Protein AF-A0A963N480-F1 (afdb_monomer)

Foldseek 3Di:
DDDDDDDDDDPPPPLQAKDKDFAAAPVLAQDLKATKIKIAQAAQQFQKKAKAKAFPVCRVDGQAFAIDGDRSPRMDIQHTRNTNSGGGQHAPCQAPFATKMKMKMFRDGPVRPDTSYIYMDIDGRHPVRHHYD

Radius of gyration: 18.93 Å; Cα contacts (8 Å, |Δi|>4): 322; chains: 1; bounding box: 67×41×42 Å

Sequence (133 aa):
MSIGLFIAALPAFGQSALTVDWEWKVSHKCSAESPALTISGVPADTAQLKVRMTDIDKPAYDHGGGEVAHDGAATATLAEGALKNYKGPCPPNFYNFGHDYQFSVEAIAADGSTVLARGNRTQTFSARTAKKD

Secondary structure (DSSP, 8-state):
----------------BPEEEE--BGGGTT-SSPPPEEEE---TTEEEEEEEEEESS-TTS--EEEEEE--S-SEEEEPTT--TEE-----TTTTTT-EEEEEEEEEEETTSS-EEEEEEEEEEESTTTPBP-

pLDDT: mean 92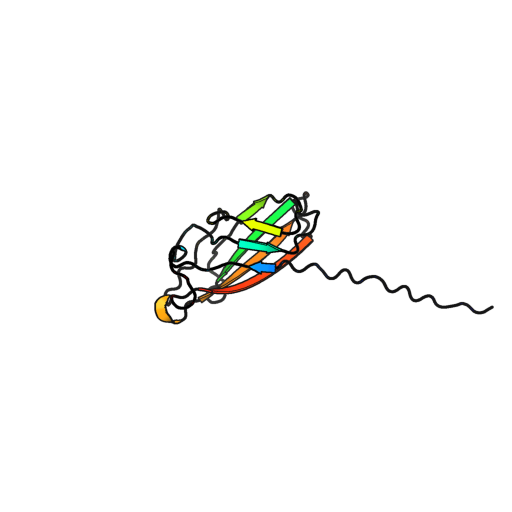.1, std 14.29, range [43.22, 98.88]

Structure (mmCIF, N/CA/C/O backbone):
data_AF-A0A963N480-F1
#
_entry.id   AF-A0A963N480-F1
#
loop_
_atom_site.group_PDB
_atom_site.id
_atom_site.type_symbol
_atom_site.label_atom_id
_atom_site.label_alt_id
_atom_site.label_comp_id
_atom_site.label_asym_id
_atom_site.label_entity_id
_atom_site.label_seq_id
_atom_site.pdbx_PDB_ins_code
_atom_site.Cartn_x
_atom_site.Cartn_y
_atom_site.Cartn_z
_atom_site.occupancy
_atom_site.B_iso_or_equiv
_atom_site.auth_seq_id
_atom_site.auth_comp_id
_atom_site.auth_asym_id
_atom_site.auth_atom_id
_atom_site.pdbx_PDB_model_num
ATOM 1 N N . MET A 1 1 ? -54.345 -27.449 15.703 1.00 43.22 1 MET A N 1
ATOM 2 C CA . MET A 1 1 ? -53.029 -26.968 16.174 1.00 43.22 1 MET A CA 1
ATOM 3 C C . MET A 1 1 ? -52.092 -26.961 14.979 1.00 43.22 1 MET A C 1
ATOM 5 O O . MET A 1 1 ? -51.605 -28.016 14.603 1.00 43.22 1 MET A O 1
ATOM 9 N N . SER A 1 2 ? -51.927 -25.809 14.327 1.00 48.59 2 SER A N 1
ATOM 10 C CA . SER A 1 2 ? -50.971 -25.647 13.223 1.00 48.59 2 SER A CA 1
ATOM 11 C C . SER A 1 2 ? -49.716 -24.984 13.767 1.00 48.59 2 SER A C 1
ATOM 13 O O . SER A 1 2 ? -49.777 -23.860 14.258 1.00 48.59 2 SER A O 1
ATOM 15 N N . ILE A 1 3 ? -48.599 -25.702 13.712 1.00 52.31 3 ILE A N 1
ATOM 16 C CA . ILE A 1 3 ? -47.274 -25.187 14.053 1.00 52.31 3 ILE A CA 1
ATOM 17 C C . ILE A 1 3 ? -46.757 -24.465 12.807 1.00 52.31 3 ILE A C 1
ATOM 19 O O . ILE A 1 3 ? -46.481 -25.095 11.788 1.00 52.31 3 ILE A O 1
ATOM 23 N N . GLY A 1 4 ? -46.699 -23.135 12.868 1.00 48.72 4 GLY A N 1
ATOM 24 C CA . GLY A 1 4 ? -46.092 -22.310 11.828 1.00 48.72 4 GLY A CA 1
ATOM 25 C C . GLY A 1 4 ? -44.569 -22.380 11.918 1.00 48.72 4 GLY A C 1
ATOM 26 O O . GLY A 1 4 ? -43.993 -22.062 12.956 1.00 48.72 4 GLY A O 1
ATOM 27 N N . LEU A 1 5 ? -43.925 -22.803 10.832 1.00 62.16 5 LEU A N 1
ATOM 28 C CA . LEU A 1 5 ? -42.472 -22.813 10.687 1.00 62.16 5 LEU A CA 1
ATOM 29 C C . LEU A 1 5 ? -41.984 -21.381 10.407 1.00 62.16 5 LEU A C 1
ATOM 31 O O . LEU A 1 5 ? -42.174 -20.862 9.309 1.00 62.16 5 LEU A O 1
ATOM 35 N N . PHE A 1 6 ? -41.364 -20.740 11.399 1.00 55.72 6 PHE A N 1
ATOM 36 C CA . PHE A 1 6 ? -40.653 -19.474 11.214 1.00 55.72 6 PHE A CA 1
ATOM 37 C C . PHE A 1 6 ? -39.238 -19.756 10.701 1.00 55.72 6 PHE A C 1
ATOM 39 O O . PHE A 1 6 ? -38.389 -20.262 11.432 1.00 55.72 6 PHE A O 1
ATOM 46 N N . ILE A 1 7 ? -38.980 -19.416 9.439 1.00 59.28 7 ILE A N 1
ATOM 47 C CA . ILE A 1 7 ? -37.625 -19.361 8.886 1.00 59.28 7 ILE A CA 1
ATOM 48 C C . ILE A 1 7 ? -37.036 -18.010 9.301 1.00 59.28 7 ILE A C 1
ATOM 50 O O . ILE A 1 7 ? -37.385 -16.973 8.739 1.00 59.28 7 ILE A O 1
ATOM 54 N N . ALA A 1 8 ? -36.164 -18.009 10.309 1.00 59.34 8 ALA A N 1
ATOM 55 C CA . ALA A 1 8 ? -35.343 -16.848 10.625 1.00 59.34 8 ALA A CA 1
ATOM 56 C C . ALA A 1 8 ? -34.197 -16.773 9.604 1.00 59.34 8 ALA A C 1
ATOM 58 O O . ALA A 1 8 ? -33.264 -17.574 9.647 1.00 59.34 8 ALA A O 1
ATOM 59 N N . ALA A 1 9 ? -34.278 -15.831 8.665 1.00 60.09 9 ALA A N 1
ATOM 60 C CA . ALA A 1 9 ? -33.142 -15.480 7.824 1.00 60.09 9 ALA A CA 1
ATOM 61 C C . ALA A 1 9 ? -32.103 -14.769 8.701 1.00 60.09 9 ALA A C 1
ATOM 63 O O . ALA A 1 9 ? -32.323 -13.642 9.146 1.00 60.09 9 ALA A O 1
ATOM 64 N N . LEU A 1 10 ? -30.989 -15.441 8.990 1.00 57.41 10 LEU A N 1
ATOM 65 C CA . LEU A 1 10 ? -29.841 -14.800 9.622 1.00 57.41 10 LEU A CA 1
ATOM 66 C C . LEU A 1 10 ? -29.254 -13.786 8.629 1.00 57.41 10 LEU A C 1
ATOM 68 O O . LEU A 1 10 ? -29.053 -14.145 7.464 1.00 57.41 10 LEU A O 1
ATOM 72 N N . PRO A 1 11 ? -28.969 -12.539 9.041 1.00 52.19 11 PRO A N 1
ATOM 73 C CA . PRO A 1 11 ? -28.237 -11.623 8.188 1.00 52.19 11 PRO A CA 1
ATOM 74 C C . PRO A 1 11 ? -26.858 -12.234 7.927 1.00 52.19 11 PRO A C 1
ATOM 76 O O . PRO A 1 11 ? -26.083 -12.478 8.853 1.00 52.19 11 PRO A O 1
ATOM 79 N N . ALA A 1 12 ? -26.559 -12.513 6.660 1.00 53.75 12 ALA A N 1
ATOM 80 C CA . ALA A 1 12 ? -25.196 -12.774 6.241 1.00 53.75 12 ALA A CA 1
ATOM 81 C C . ALA A 1 12 ? -24.432 -11.460 6.426 1.00 53.75 12 ALA A C 1
ATOM 83 O O . ALA A 1 12 ? -24.589 -10.533 5.631 1.00 53.75 12 ALA A O 1
ATOM 84 N N . PHE A 1 13 ? -23.652 -11.350 7.501 1.00 49.16 13 PHE A N 1
ATOM 85 C CA . PHE A 1 13 ? -22.644 -10.305 7.609 1.00 49.16 13 PHE A CA 1
ATOM 86 C C . PHE A 1 13 ? -21.658 -10.542 6.468 1.00 49.16 13 PHE A C 1
ATOM 88 O O . PHE A 1 13 ? -20.784 -11.404 6.554 1.00 49.16 13 PHE A O 1
ATOM 95 N N . GLY A 1 14 ? -21.859 -9.839 5.352 1.00 50.47 14 GLY A N 1
ATOM 96 C CA . GLY A 1 14 ? -20.855 -9.752 4.308 1.00 50.47 14 GLY A CA 1
ATOM 97 C C . GLY A 1 14 ? -19.590 -9.242 4.974 1.00 50.47 14 GLY A C 1
ATOM 98 O O . GLY A 1 14 ? -19.595 -8.152 5.537 1.00 50.47 14 GLY A O 1
ATOM 99 N N . GLN A 1 15 ? -18.549 -10.069 4.990 1.00 54.19 15 GLN A N 1
ATOM 100 C CA . GLN A 1 15 ? -17.239 -9.687 5.486 1.00 54.19 15 GLN A CA 1
ATOM 101 C C . GLN A 1 15 ? -16.842 -8.410 4.741 1.00 54.19 15 GLN A C 1
ATOM 103 O O . GLN A 1 15 ? -16.646 -8.458 3.527 1.00 54.19 15 GLN A O 1
ATOM 108 N N . SER A 1 16 ? -16.839 -7.266 5.432 1.00 59.16 16 SER A N 1
ATOM 109 C CA . SER A 1 16 ? -16.533 -5.974 4.821 1.00 59.16 16 SER A CA 1
ATOM 110 C C . SER A 1 16 ? -15.186 -6.095 4.120 1.00 59.16 16 SER A C 1
ATOM 112 O O . SER A 1 16 ? -14.164 -6.329 4.766 1.00 59.16 16 SER A O 1
ATOM 114 N N . ALA A 1 17 ? -15.188 -6.019 2.791 1.00 84.56 17 ALA A N 1
ATOM 115 C CA . ALA A 1 17 ? -13.956 -6.019 2.028 1.00 84.56 17 ALA A CA 1
ATOM 116 C C . ALA A 1 17 ? -13.382 -4.607 2.103 1.00 84.56 17 ALA A C 1
ATOM 118 O O . ALA A 1 17 ? -14.042 -3.650 1.693 1.00 84.56 17 ALA A O 1
ATOM 119 N N . LEU A 1 18 ? -12.170 -4.476 2.637 1.00 95.75 18 LEU A N 1
ATOM 120 C CA . LEU A 1 18 ? -11.448 -3.213 2.543 1.00 95.75 18 LEU A CA 1
ATOM 121 C C . LEU A 1 18 ? -11.171 -2.940 1.062 1.00 95.75 18 LEU A C 1
ATOM 123 O O . LEU A 1 18 ? -10.811 -3.854 0.314 1.00 95.75 18 LEU A O 1
ATOM 127 N N . THR A 1 19 ? -11.279 -1.687 0.642 1.00 97.50 19 THR A N 1
ATOM 128 C CA . THR A 1 19 ? -10.721 -1.249 -0.642 1.00 97.50 19 THR A CA 1
ATOM 129 C C . THR A 1 19 ? -9.424 -0.502 -0.392 1.00 97.50 19 THR A C 1
ATOM 131 O O . THR A 1 19 ? -9.266 0.140 0.645 1.00 97.50 19 THR A O 1
ATOM 134 N N . VAL A 1 20 ? -8.484 -0.604 -1.330 1.00 98.12 20 VAL A N 1
ATOM 135 C CA . VAL A 1 20 ? -7.218 0.130 -1.290 1.00 98.12 20 VAL A CA 1
ATOM 136 C C . VAL A 1 20 ? -6.946 0.757 -2.652 1.00 98.12 20 VAL A C 1
ATOM 138 O O . VAL A 1 20 ? -6.987 0.093 -3.691 1.00 98.12 20 VAL A O 1
ATOM 141 N N . ASP A 1 21 ? -6.657 2.048 -2.636 1.00 98.56 21 ASP A N 1
ATOM 142 C CA . ASP A 1 21 ? -6.414 2.875 -3.806 1.00 98.56 21 ASP A CA 1
ATOM 143 C C . ASP A 1 21 ? -5.122 3.667 -3.624 1.00 98.56 21 ASP A C 1
ATOM 145 O O . ASP A 1 21 ? -4.777 4.082 -2.518 1.00 98.56 21 ASP A O 1
ATOM 149 N N . TRP A 1 22 ? -4.401 3.859 -4.726 1.00 98.62 22 TRP A N 1
ATOM 150 C CA . TRP A 1 22 ? -3.196 4.676 -4.776 1.00 98.62 22 TRP A CA 1
ATOM 151 C C . TRP A 1 22 ? -2.880 5.077 -6.214 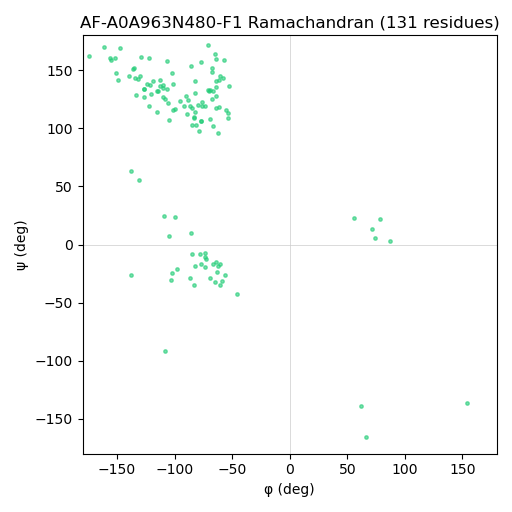1.00 98.62 22 TRP A C 1
ATOM 153 O O . TRP A 1 22 ? -3.457 4.545 -7.171 1.00 98.62 22 TRP A O 1
ATOM 163 N N . GLU A 1 23 ? -1.925 5.99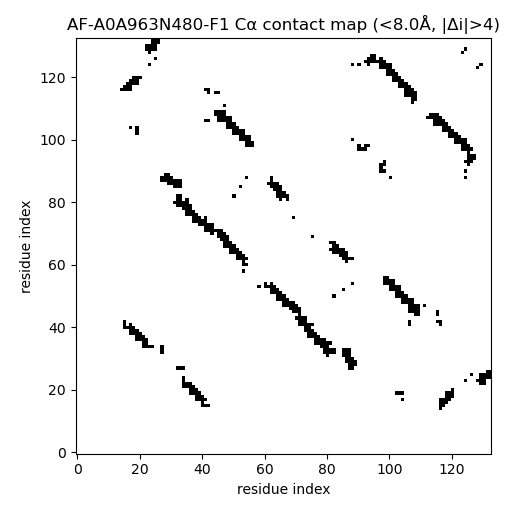3 -6.340 1.00 98.50 23 GLU A N 1
ATOM 164 C CA . GLU A 1 23 ? -1.314 6.372 -7.603 1.00 98.50 23 GLU A CA 1
ATOM 165 C C . GLU A 1 23 ? 0.197 6.138 -7.552 1.00 98.50 23 GLU A C 1
ATOM 167 O O . GLU A 1 23 ? 0.879 6.441 -6.570 1.00 98.50 23 GLU A O 1
ATOM 172 N N . TRP A 1 24 ? 0.733 5.590 -8.637 1.00 98.44 24 TRP A N 1
ATOM 173 C CA . TRP A 1 24 ? 2.167 5.497 -8.832 1.00 98.44 24 TRP A CA 1
ATOM 174 C C . TRP A 1 24 ? 2.729 6.812 -9.372 1.00 98.44 24 TRP A C 1
ATOM 176 O O . TRP A 1 24 ? 2.263 7.298 -10.399 1.00 98.44 24 TRP A O 1
ATOM 186 N N . LYS A 1 25 ? 3.794 7.319 -8.750 1.00 98.56 25 LYS A N 1
ATOM 187 C CA . LYS A 1 25 ? 4.644 8.390 -9.275 1.00 98.56 25 LYS A CA 1
ATOM 188 C C . LYS A 1 25 ? 5.985 7.832 -9.741 1.00 98.56 25 LYS A C 1
ATOM 190 O O . LYS A 1 25 ? 6.407 6.764 -9.288 1.00 98.56 25 LYS A O 1
ATOM 195 N N . VAL A 1 26 ? 6.670 8.543 -10.634 1.00 97.88 26 VAL A N 1
ATOM 196 C CA . VAL A 1 26 ? 8.027 8.181 -11.070 1.00 97.88 26 VAL A CA 1
ATOM 197 C C . VAL A 1 26 ? 8.994 8.187 -9.879 1.00 97.88 26 VAL A C 1
ATOM 199 O O . VAL A 1 26 ? 9.842 7.293 -9.815 1.00 97.88 26 VAL A O 1
ATOM 202 N N . SER A 1 27 ? 8.817 9.091 -8.907 1.00 97.94 27 SER A N 1
ATOM 203 C CA . SER A 1 27 ? 9.589 9.134 -7.655 1.00 97.94 27 SER A CA 1
ATOM 204 C C . SER A 1 27 ? 9.543 7.838 -6.840 1.00 97.94 27 SER A C 1
ATOM 206 O O . SER A 1 27 ? 10.494 7.538 -6.123 1.00 97.94 27 SER A O 1
ATOM 208 N N . HIS A 1 28 ? 8.493 7.017 -6.966 1.00 98.31 28 HIS A N 1
ATOM 209 C CA . HIS A 1 28 ? 8.377 5.762 -6.213 1.00 98.31 28 HIS A CA 1
ATOM 210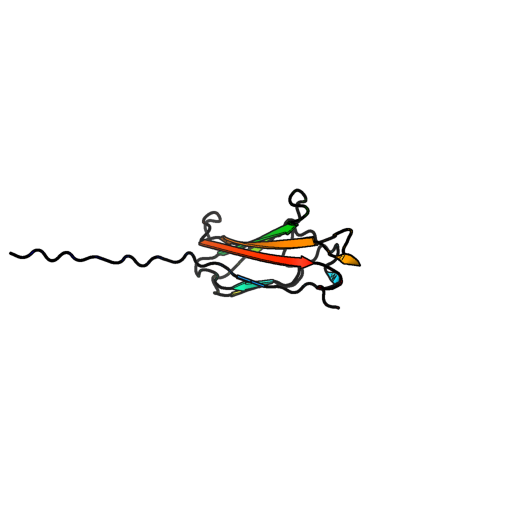 C C . HIS A 1 28 ? 9.327 4.662 -6.720 1.00 98.31 28 HIS A C 1
ATOM 212 O O . HIS A 1 28 ? 9.504 3.636 -6.054 1.00 98.31 28 HIS A O 1
ATOM 218 N N . LYS A 1 29 ? 9.951 4.842 -7.893 1.00 98.25 29 LYS A N 1
ATOM 219 C CA . LYS A 1 29 ? 10.854 3.847 -8.480 1.00 98.25 29 LYS A CA 1
ATOM 220 C C . LYS A 1 29 ? 12.082 3.646 -7.592 1.00 98.25 29 LYS A C 1
ATOM 222 O O . LYS A 1 29 ? 12.899 4.547 -7.438 1.00 98.25 29 LYS A O 1
ATOM 227 N N . CYS A 1 30 ? 12.242 2.427 -7.078 1.00 97.75 30 CYS A N 1
ATOM 228 C CA . CYS A 1 30 ? 13.328 2.024 -6.181 1.00 97.75 30 CYS A CA 1
ATOM 229 C C . CYS A 1 30 ? 13.433 2.896 -4.906 1.00 97.75 30 CYS A C 1
ATOM 231 O O . CYS A 1 30 ? 14.502 2.965 -4.302 1.00 97.75 30 CYS A O 1
ATOM 233 N N . SER A 1 31 ? 12.341 3.557 -4.502 1.00 98.00 31 SER A N 1
ATOM 234 C CA . SER A 1 31 ? 12.286 4.423 -3.318 1.00 98.00 31 SER A CA 1
ATOM 235 C C . SER A 1 31 ? 11.985 3.632 -2.042 1.00 98.00 31 SER A C 1
ATOM 237 O O . SER A 1 31 ? 11.343 2.584 -2.085 1.00 98.00 31 SER A O 1
ATOM 239 N N . ALA A 1 32 ? 12.420 4.139 -0.889 1.00 97.75 32 ALA A N 1
ATOM 240 C CA . ALA A 1 32 ? 11.965 3.655 0.417 1.00 97.75 32 ALA A CA 1
ATOM 241 C C . ALA A 1 32 ? 10.648 4.321 0.864 1.00 97.75 32 ALA A C 1
ATOM 243 O O . ALA A 1 32 ? 10.047 3.909 1.853 1.00 97.75 32 ALA A O 1
ATOM 244 N N . GLU A 1 33 ? 10.181 5.339 0.140 1.00 98.19 33 GLU A N 1
ATOM 245 C CA . GLU A 1 33 ? 8.928 6.032 0.423 1.00 98.19 33 GLU A CA 1
ATOM 246 C C . GLU A 1 33 ? 7.764 5.300 -0.256 1.00 98.19 33 GLU A C 1
ATOM 248 O O . GLU A 1 33 ? 7.730 5.124 -1.476 1.00 98.19 33 GLU A O 1
ATOM 253 N N . SER A 1 34 ? 6.815 4.820 0.550 1.00 98.62 34 SER A N 1
ATOM 254 C CA . SER A 1 34 ? 5.574 4.235 0.040 1.00 98.62 34 SER A CA 1
ATOM 255 C C . SER A 1 34 ? 4.700 5.300 -0.619 1.00 98.62 34 SER A C 1
ATOM 257 O O . SER A 1 34 ? 4.682 6.420 -0.109 1.00 98.62 34 SER A O 1
ATOM 259 N N . PRO A 1 35 ? 3.901 4.962 -1.650 1.00 98.50 35 PRO A N 1
ATOM 260 C CA . PRO A 1 35 ? 2.878 5.874 -2.151 1.00 98.50 35 PRO A CA 1
ATOM 261 C C . PRO A 1 35 ? 1.906 6.270 -1.035 1.00 98.50 35 PRO A C 1
ATOM 263 O O . PRO A 1 35 ? 1.736 5.542 -0.051 1.00 98.50 35 PRO A O 1
ATOM 266 N N . ALA A 1 36 ? 1.222 7.397 -1.220 1.00 98.56 36 ALA A N 1
ATOM 267 C CA . ALA A 1 36 ? 0.028 7.680 -0.438 1.00 98.56 36 ALA A CA 1
ATOM 268 C C . ALA A 1 36 ? -1.056 6.634 -0.753 1.00 98.56 36 ALA A C 1
ATOM 270 O O . ALA A 1 36 ? -1.281 6.307 -1.921 1.00 98.56 36 ALA A O 1
ATOM 271 N N . LEU A 1 37 ? -1.721 6.121 0.282 1.00 98.81 37 LEU A N 1
ATOM 272 C CA . LEU A 1 37 ? -2.778 5.116 0.152 1.00 98.81 37 LEU A CA 1
ATOM 273 C C . LEU A 1 37 ? -4.094 5.662 0.703 1.00 98.81 37 LEU A C 1
ATOM 275 O O . LEU A 1 37 ? -4.120 6.287 1.764 1.00 98.81 37 LEU A O 1
ATOM 279 N N . THR A 1 38 ? -5.195 5.351 0.029 1.00 98.62 38 THR A N 1
ATOM 280 C CA . THR A 1 38 ? -6.548 5.506 0.568 1.00 98.62 38 THR A CA 1
ATOM 281 C C . THR A 1 38 ? -7.132 4.128 0.818 1.00 98.62 38 THR A C 1
ATOM 283 O O . THR A 1 38 ? -7.130 3.279 -0.070 1.00 98.62 38 THR A O 1
ATOM 286 N N . ILE A 1 39 ? -7.618 3.904 2.035 1.00 98.50 39 ILE A N 1
ATOM 287 C CA . ILE A 1 39 ? -8.238 2.651 2.460 1.00 98.50 39 ILE A CA 1
ATOM 288 C C . ILE A 1 39 ? -9.662 2.967 2.897 1.00 98.50 39 ILE A C 1
ATOM 290 O O . ILE A 1 39 ? -9.861 3.870 3.707 1.00 98.50 39 ILE A O 1
ATOM 294 N N . SER A 1 40 ? -10.653 2.241 2.388 1.00 97.75 40 SER A N 1
ATOM 295 C CA . SER A 1 40 ? -12.065 2.452 2.735 1.00 97.75 40 SER A CA 1
ATOM 296 C C . SER A 1 40 ? -12.742 1.155 3.158 1.00 97.75 40 SER A C 1
ATOM 298 O O . SER A 1 40 ? -12.249 0.060 2.887 1.00 97.75 40 SER A O 1
ATOM 300 N N . GLY A 1 41 ? -13.879 1.286 3.843 1.00 96.56 41 GLY A N 1
ATOM 301 C CA . GLY A 1 41 ? -14.617 0.149 4.397 1.00 96.56 41 GLY A CA 1
ATOM 302 C C . GLY A 1 41 ? -14.014 -0.385 5.697 1.00 96.56 41 GLY A C 1
ATOM 303 O O . GLY A 1 41 ? -14.247 -1.541 6.044 1.00 96.56 41 GLY A O 1
ATOM 304 N N . VAL A 1 42 ? -13.230 0.436 6.403 1.00 97.38 42 VAL A N 1
ATOM 305 C CA . VAL A 1 42 ? -12.563 0.050 7.650 1.00 97.38 42 VAL A CA 1
ATOM 306 C C . VAL A 1 42 ? -13.609 -0.171 8.757 1.00 97.38 42 VAL A C 1
ATOM 308 O O . VAL A 1 42 ? -14.416 0.727 9.007 1.00 97.38 42 VAL A O 1
ATOM 311 N N . PRO A 1 43 ? -13.642 -1.347 9.418 1.00 96.38 43 PRO A N 1
ATOM 312 C CA . PRO A 1 43 ? -14.545 -1.596 10.542 1.00 96.38 43 PRO A CA 1
ATOM 313 C C . PRO A 1 43 ? -14.302 -0.636 11.712 1.00 96.38 43 PRO A C 1
ATOM 315 O O . PRO A 1 43 ? -13.153 -0.312 12.010 1.00 96.38 43 PRO A O 1
ATOM 318 N N . ALA A 1 44 ? -15.368 -0.251 12.419 1.00 95.50 44 ALA A N 1
ATOM 319 C CA . ALA A 1 44 ? -15.301 0.717 13.518 1.00 95.50 44 ALA A CA 1
ATOM 320 C C . ALA A 1 44 ? -14.369 0.294 14.670 1.00 95.50 44 ALA A C 1
ATOM 322 O O . ALA A 1 44 ? -13.727 1.141 15.277 1.00 95.50 44 ALA A O 1
ATOM 323 N N . ASP A 1 45 ? -14.233 -1.009 14.928 1.00 95.81 45 ASP A N 1
ATOM 324 C CA . ASP A 1 45 ? -13.392 -1.534 16.017 1.00 95.81 45 ASP A CA 1
ATOM 325 C C . ASP A 1 45 ? -11.909 -1.705 15.620 1.00 95.81 45 ASP A C 1
ATOM 327 O O . ASP A 1 45 ? -11.122 -2.329 16.339 1.00 95.81 45 ASP A O 1
ATOM 331 N N . THR A 1 46 ? -11.510 -1.185 14.454 1.00 97.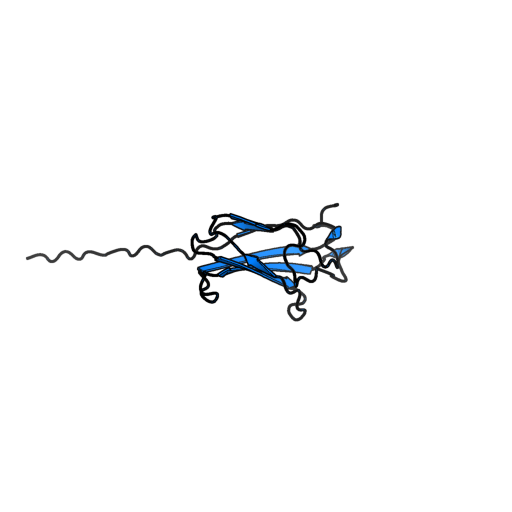50 46 THR A N 1
ATOM 332 C CA . THR A 1 46 ? -10.129 -1.265 13.964 1.00 97.50 46 THR A CA 1
ATOM 333 C C . THR A 1 46 ? -9.229 -0.309 14.736 1.00 97.50 46 THR A C 1
ATOM 335 O O . THR A 1 46 ? -9.398 0.904 14.647 1.00 97.50 46 THR A O 1
ATOM 338 N N . ALA A 1 47 ? -8.214 -0.851 15.408 1.00 98.12 47 ALA A N 1
ATOM 339 C CA . ALA A 1 47 ? -7.182 -0.078 16.101 1.00 98.12 47 ALA A CA 1
ATOM 340 C C . ALA A 1 47 ? -5.892 0.071 15.276 1.00 98.12 47 ALA A C 1
ATOM 342 O O . ALA A 1 47 ? -5.072 0.955 15.531 1.00 98.12 47 ALA A O 1
ATOM 343 N N . GLN A 1 48 ? -5.679 -0.809 14.296 1.00 98.25 48 GLN A N 1
ATOM 344 C CA . GLN A 1 48 ? -4.477 -0.809 13.474 1.00 98.25 48 GLN A CA 1
ATOM 345 C C . GLN A 1 48 ? -4.777 -1.316 12.061 1.00 98.25 48 GLN A C 1
ATOM 347 O O . GLN A 1 48 ? -5.533 -2.265 11.867 1.00 98.25 48 GLN A O 1
ATOM 352 N N . LEU A 1 49 ? -4.146 -0.702 11.064 1.00 98.50 49 LEU A N 1
ATOM 353 C CA . LEU A 1 49 ? -4.107 -1.184 9.689 1.00 98.50 49 LEU A CA 1
ATOM 354 C C . LEU A 1 49 ? -2.727 -1.768 9.408 1.00 98.50 49 LEU A C 1
ATOM 356 O O . LEU A 1 49 ? -1.718 -1.069 9.510 1.00 98.50 49 LEU A O 1
ATOM 360 N N . LYS A 1 50 ? -2.683 -3.039 9.021 1.00 98.44 50 LYS A N 1
ATOM 361 C CA . LYS A 1 50 ? -1.464 -3.720 8.591 1.00 98.44 50 LYS A CA 1
ATOM 362 C C . LYS A 1 50 ? -1.435 -3.796 7.077 1.00 98.44 50 LYS A C 1
ATOM 364 O O . LYS A 1 50 ? -2.273 -4.453 6.466 1.00 98.44 50 LYS A O 1
ATOM 369 N N . VAL A 1 51 ? -0.462 -3.128 6.473 1.00 98.75 51 VAL A N 1
ATOM 370 C CA . VAL A 1 51 ? -0.312 -3.019 5.022 1.00 98.75 51 VAL A CA 1
ATOM 371 C C . VAL A 1 51 ? 0.943 -3.755 4.579 1.00 98.75 51 VAL A C 1
ATOM 373 O O . VAL A 1 51 ? 2.006 -3.607 5.183 1.00 98.75 51 VAL A O 1
ATOM 376 N N . ARG A 1 52 ? 0.839 -4.514 3.488 1.00 98.62 52 ARG A N 1
ATOM 377 C CA . ARG A 1 52 ? 1.970 -5.178 2.833 1.00 98.62 52 ARG A CA 1
ATOM 378 C C . ARG A 1 52 ? 1.933 -4.931 1.332 1.00 98.62 52 ARG A C 1
ATOM 380 O O . ARG A 1 52 ? 0.852 -4.944 0.751 1.00 98.62 52 ARG A O 1
ATOM 387 N N . MET A 1 53 ? 3.100 -4.755 0.714 1.00 98.75 53 MET A N 1
ATOM 388 C CA . MET A 1 53 ? 3.246 -4.815 -0.740 1.00 98.75 53 MET A CA 1
ATOM 389 C C . MET A 1 53 ? 3.836 -6.165 -1.156 1.00 98.75 53 MET A C 1
ATOM 391 O O . MET A 1 53 ? 4.766 -6.662 -0.524 1.00 98.75 53 MET A O 1
ATOM 395 N N . THR A 1 54 ? 3.312 -6.748 -2.230 1.00 98.69 54 THR A N 1
ATOM 396 C CA . THR A 1 54 ? 3.876 -7.929 -2.895 1.00 98.69 54 THR A CA 1
ATOM 397 C C . THR A 1 54 ? 4.061 -7.626 -4.374 1.00 98.69 54 THR A C 1
ATOM 399 O O . THR A 1 54 ? 3.157 -7.092 -5.010 1.00 98.69 54 THR A O 1
ATOM 402 N N . ASP A 1 55 ? 5.222 -7.974 -4.916 1.00 98.62 55 ASP A N 1
ATOM 403 C CA . ASP A 1 55 ? 5.450 -8.038 -6.359 1.00 98.62 55 ASP A CA 1
ATOM 404 C C . ASP A 1 55 ? 4.914 -9.381 -6.858 1.00 98.62 55 ASP A C 1
ATOM 406 O O . ASP A 1 55 ? 5.409 -10.436 -6.459 1.00 98.62 55 ASP A O 1
ATOM 410 N N . ILE A 1 56 ? 3.868 -9.351 -7.679 1.00 98.56 56 ILE A N 1
ATOM 411 C CA . ILE A 1 56 ? 3.210 -10.560 -8.181 1.00 98.56 56 ILE A CA 1
ATOM 412 C C . ILE A 1 56 ? 4.120 -11.310 -9.163 1.00 98.56 56 ILE A C 1
ATOM 414 O O . ILE A 1 56 ? 4.081 -12.539 -9.219 1.00 98.56 56 ILE A O 1
ATOM 418 N N . ASP A 1 57 ? 5.005 -10.599 -9.864 1.00 98.31 57 ASP A N 1
ATOM 419 C CA . ASP A 1 57 ? 5.998 -11.176 -10.772 1.00 98.31 57 ASP A CA 1
ATOM 420 C C . ASP A 1 57 ? 7.255 -11.682 -10.032 1.00 98.31 57 ASP A C 1
ATOM 422 O O . ASP A 1 57 ? 8.026 -12.494 -10.563 1.00 98.31 57 ASP A O 1
ATOM 426 N N . LYS A 1 58 ? 7.485 -11.223 -8.792 1.00 97.56 58 LYS A N 1
ATOM 427 C CA . LYS A 1 58 ? 8.604 -11.621 -7.912 1.00 97.56 58 LYS A CA 1
ATOM 428 C C . LYS A 1 58 ? 8.170 -11.829 -6.446 1.00 97.56 58 LYS A C 1
ATOM 430 O O . LYS A 1 58 ? 8.733 -11.201 -5.546 1.00 97.56 58 LYS A O 1
ATOM 435 N N . PRO A 1 59 ? 7.285 -12.796 -6.147 1.00 96.06 59 PRO A N 1
ATOM 436 C CA . PRO A 1 59 ? 6.670 -12.930 -4.819 1.00 96.06 59 PRO A CA 1
ATOM 437 C C . PRO A 1 59 ? 7.646 -13.313 -3.695 1.00 96.06 59 PRO A C 1
ATOM 439 O O . PRO A 1 59 ? 7.332 -13.155 -2.519 1.00 96.06 59 PRO A O 1
ATOM 442 N N . ALA A 1 60 ? 8.836 -13.818 -4.034 1.00 97.00 60 ALA A N 1
ATOM 443 C CA . ALA A 1 60 ? 9.879 -14.154 -3.065 1.00 97.00 60 ALA A CA 1
ATOM 444 C C . ALA A 1 60 ? 10.648 -12.929 -2.531 1.00 97.00 60 ALA A C 1
ATOM 446 O O . ALA A 1 60 ? 11.342 -13.048 -1.521 1.00 97.00 60 ALA A O 1
ATOM 447 N N . TYR A 1 61 ? 10.569 -11.770 -3.195 1.00 97.62 61 TYR A N 1
ATOM 448 C CA . TYR A 1 61 ? 11.222 -10.556 -2.712 1.00 97.62 61 TYR A CA 1
ATOM 449 C C . TYR A 1 61 ? 10.319 -9.838 -1.708 1.00 97.62 61 TYR A C 1
ATOM 451 O O . TYR A 1 61 ? 9.224 -9.385 -2.040 1.00 97.62 61 TYR A O 1
ATOM 459 N N . ASP A 1 62 ? 10.790 -9.713 -0.467 1.00 97.88 62 ASP A N 1
ATOM 460 C CA . ASP A 1 62 ? 10.019 -9.053 0.580 1.00 97.88 62 ASP A CA 1
ATOM 461 C C . ASP A 1 62 ? 10.101 -7.527 0.462 1.00 97.88 62 ASP A C 1
ATOM 463 O O . ASP A 1 62 ? 11.056 -6.885 0.924 1.00 97.88 62 ASP A O 1
ATOM 467 N N . HIS A 1 63 ? 9.063 -6.971 -0.160 1.00 98.44 63 HIS A N 1
ATOM 468 C CA . HIS A 1 63 ? 8.806 -5.539 -0.267 1.00 98.44 63 HIS A CA 1
ATOM 469 C C . HIS A 1 63 ? 8.313 -4.905 1.042 1.00 98.44 63 HIS A C 1
ATOM 471 O O . HIS A 1 63 ? 8.267 -3.679 1.146 1.00 98.44 63 HIS A O 1
ATOM 477 N N . GLY A 1 64 ? 7.968 -5.720 2.043 1.00 98.25 64 GLY A N 1
ATOM 478 C CA . GLY A 1 64 ? 7.541 -5.256 3.354 1.00 98.25 64 GLY A CA 1
ATOM 479 C C . GLY A 1 64 ? 6.263 -4.416 3.310 1.00 98.25 64 GLY A C 1
ATOM 480 O O . GLY A 1 64 ? 5.301 -4.754 2.618 1.00 98.25 64 GLY A O 1
ATOM 481 N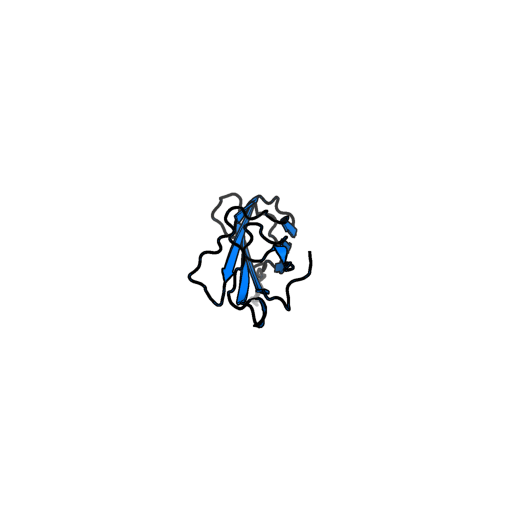 N . GLY A 1 65 ? 6.227 -3.345 4.098 1.00 97.88 65 GLY A N 1
ATOM 482 C CA . GLY A 1 65 ? 5.036 -2.526 4.312 1.00 97.88 65 GLY A CA 1
ATOM 483 C C . GLY A 1 65 ? 5.072 -1.823 5.664 1.00 97.88 65 GLY A C 1
ATOM 484 O O . GLY A 1 65 ? 6.106 -1.280 6.056 1.00 97.88 65 GLY A O 1
ATOM 485 N N . GLY A 1 66 ? 3.957 -1.805 6.386 1.00 97.94 66 GLY A N 1
ATOM 486 C CA . GLY A 1 66 ? 3.896 -1.148 7.685 1.00 97.94 66 GLY A CA 1
ATOM 487 C C . GLY A 1 66 ? 2.580 -1.347 8.414 1.00 97.94 66 GLY A C 1
ATOM 488 O O . GLY A 1 66 ? 1.564 -1.697 7.821 1.00 97.94 66 GLY A O 1
ATOM 489 N N . GLU A 1 67 ? 2.627 -1.095 9.713 1.00 97.88 67 GLU A N 1
ATOM 490 C CA . GLU A 1 67 ? 1.456 -1.018 10.574 1.00 97.88 67 GLU A CA 1
ATOM 491 C C . GLU A 1 67 ? 1.202 0.447 10.931 1.00 97.88 67 GLU A C 1
ATOM 493 O O . GLU A 1 67 ? 2.132 1.179 11.276 1.00 97.88 67 GLU A O 1
ATOM 498 N N . VAL A 1 68 ? -0.051 0.881 10.822 1.00 97.56 68 VAL A N 1
ATOM 499 C CA . VAL A 1 68 ? -0.474 2.260 11.079 1.00 97.56 68 VAL A CA 1
ATOM 500 C C . VAL A 1 68 ? -1.608 2.228 12.092 1.00 97.56 68 VAL A C 1
ATOM 502 O O . VAL A 1 68 ? -2.581 1.500 11.902 1.00 97.56 68 VAL A O 1
ATOM 505 N N . ALA A 1 69 ? -1.474 2.987 13.180 1.00 97.69 69 ALA A N 1
ATOM 506 C CA . ALA A 1 69 ? -2.549 3.140 14.154 1.00 97.69 69 ALA A CA 1
ATOM 507 C C . ALA A 1 69 ? -3.774 3.775 13.486 1.00 97.69 69 ALA A C 1
ATOM 509 O O . ALA A 1 69 ? -3.637 4.671 12.653 1.00 97.69 69 ALA A O 1
ATOM 510 N N . HIS A 1 70 ? -4.957 3.307 13.861 1.00 97.12 70 HIS A N 1
ATOM 511 C CA . HIS A 1 70 ? -6.222 3.762 13.304 1.00 97.12 70 HIS A CA 1
ATOM 512 C C . HIS A 1 70 ? -7.245 3.966 14.419 1.00 97.12 70 HIS A C 1
ATOM 514 O O . HIS A 1 70 ? -7.170 3.318 15.460 1.00 97.12 70 HIS A O 1
ATOM 520 N N . ASP A 1 71 ? -8.178 4.886 14.214 1.00 92.81 71 ASP A N 1
ATOM 521 C CA . ASP A 1 71 ? -9.144 5.334 15.226 1.00 92.81 71 ASP A CA 1
ATOM 522 C C . ASP A 1 71 ? -10.562 4.779 15.015 1.00 92.81 71 ASP A C 1
ATOM 524 O O . ASP A 1 71 ? -11.500 5.189 15.697 1.00 92.81 71 ASP A O 1
ATOM 528 N N . GLY A 1 72 ? -10.728 3.858 14.063 1.00 89.88 72 GLY A N 1
ATOM 529 C CA . GLY A 1 72 ? -12.022 3.277 13.710 1.00 89.88 72 GLY A CA 1
ATOM 530 C C . GLY A 1 72 ? -12.819 4.074 12.674 1.00 89.88 72 GLY A C 1
AT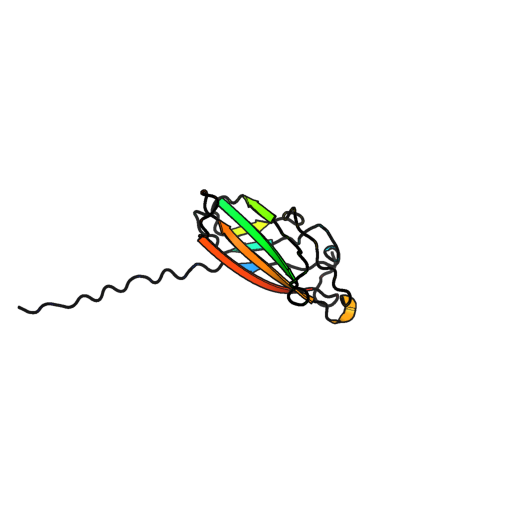OM 531 O O . GLY A 1 72 ? -13.931 3.675 12.327 1.00 89.88 72 GLY A O 1
ATOM 532 N N . ALA A 1 73 ? -12.286 5.173 12.122 1.00 95.94 73 ALA A N 1
ATOM 533 C CA . ALA A 1 73 ? -12.935 5.860 11.006 1.00 95.94 73 ALA A CA 1
ATOM 534 C C . ALA A 1 73 ? -13.129 4.917 9.803 1.00 95.94 73 ALA A C 1
ATOM 536 O O . ALA A 1 73 ? -12.258 4.113 9.488 1.00 95.94 73 ALA A O 1
ATOM 537 N N . ALA A 1 74 ? -14.240 5.043 9.071 1.00 96.19 74 ALA A N 1
ATOM 538 C CA . ALA A 1 74 ? -14.548 4.153 7.939 1.00 96.19 74 ALA A CA 1
ATOM 539 C C . ALA A 1 74 ? -13.550 4.253 6.761 1.00 96.19 74 ALA A C 1
ATOM 541 O O . ALA A 1 74 ? -13.530 3.380 5.886 1.00 96.19 74 ALA A O 1
ATOM 542 N N . THR A 1 75 ? -12.731 5.309 6.743 1.00 97.25 75 THR A N 1
ATOM 543 C CA . THR A 1 75 ? -11.698 5.581 5.741 1.00 97.25 75 THR A CA 1
ATOM 544 C C . THR A 1 75 ? -10.403 5.994 6.433 1.00 97.25 75 THR A C 1
ATOM 546 O O . THR A 1 75 ? -10.437 6.740 7.409 1.00 97.25 75 THR A O 1
ATOM 549 N N . ALA A 1 76 ? -9.267 5.567 5.886 1.00 97.62 76 ALA A N 1
ATOM 550 C CA . ALA A 1 76 ? -7.935 6.008 6.277 1.00 97.62 76 ALA A CA 1
ATOM 551 C C . ALA A 1 76 ? -7.174 6.556 5.064 1.00 97.62 76 ALA A C 1
ATOM 553 O O . ALA A 1 76 ? -7.191 5.959 3.985 1.00 97.62 76 ALA A O 1
ATOM 554 N N . THR A 1 77 ? -6.464 7.666 5.263 1.00 97.88 77 THR A N 1
ATOM 555 C CA . THR A 1 77 ? -5.513 8.206 4.285 1.00 97.88 77 THR A CA 1
ATOM 556 C C . THR A 1 77 ? -4.119 8.132 4.880 1.00 97.88 77 THR A C 1
ATOM 558 O O . THR A 1 77 ? -3.815 8.805 5.863 1.00 97.88 77 THR A O 1
ATOM 561 N N . LEU A 1 78 ? -3.270 7.305 4.283 1.00 98.19 78 LEU A N 1
ATOM 562 C CA . LEU A 1 78 ? -1.880 7.142 4.677 1.00 98.19 78 LEU A CA 1
ATOM 563 C C . LEU A 1 78 ? -1.048 8.063 3.790 1.00 98.19 78 LEU A C 1
ATOM 565 O O . LEU A 1 78 ? -1.111 7.966 2.564 1.00 98.19 78 LEU A O 1
ATOM 569 N N . ALA A 1 79 ? -0.281 8.960 4.405 1.00 98.19 79 ALA A N 1
ATOM 570 C CA . ALA A 1 79 ? 0.620 9.840 3.671 1.00 98.19 79 ALA A CA 1
ATOM 571 C C . ALA A 1 79 ? 1.730 9.050 2.953 1.00 98.19 79 ALA A C 1
ATOM 573 O O . ALA A 1 79 ? 2.058 7.918 3.323 1.00 98.19 79 ALA A O 1
ATOM 574 N N . GLU A 1 80 ? 2.339 9.676 1.947 1.00 98.12 80 GLU A N 1
ATOM 575 C CA . GLU A 1 80 ? 3.561 9.164 1.319 1.00 98.12 80 GLU A CA 1
ATOM 576 C C . GLU A 1 80 ? 4.631 8.899 2.404 1.00 98.12 80 GLU A C 1
ATOM 578 O O . GLU A 1 80 ? 4.762 9.658 3.368 1.00 98.12 80 GLU A O 1
ATOM 583 N N . GLY A 1 81 ? 5.328 7.762 2.323 1.00 98.12 81 GLY A N 1
ATOM 584 C CA . GLY A 1 81 ? 6.304 7.337 3.338 1.00 98.12 81 GLY A CA 1
ATOM 585 C C . GLY A 1 81 ? 5.724 6.885 4.695 1.00 98.12 81 GLY A C 1
ATOM 586 O O . GLY A 1 81 ? 6.473 6.743 5.674 1.00 98.12 81 GLY A O 1
ATOM 587 N N . ALA A 1 82 ? 4.412 6.645 4.804 1.00 98.31 82 ALA A N 1
ATOM 588 C CA . ALA A 1 82 ? 3.801 6.124 6.031 1.00 98.31 82 ALA A CA 1
ATOM 589 C C . ALA A 1 82 ? 4.265 4.696 6.386 1.00 98.31 82 ALA A C 1
ATOM 591 O O . ALA A 1 82 ? 4.380 4.369 7.568 1.00 98.31 82 ALA A O 1
ATOM 592 N N . LEU A 1 83 ? 4.571 3.851 5.394 1.00 98.44 83 LEU A N 1
ATOM 593 C CA . LEU A 1 83 ? 4.933 2.447 5.612 1.00 98.44 83 LEU A CA 1
ATOM 594 C C . LEU A 1 83 ? 6.431 2.292 5.927 1.00 98.44 83 LEU A C 1
ATOM 596 O O . LEU A 1 83 ? 7.276 2.348 5.040 1.00 98.44 83 LEU A O 1
ATOM 600 N N . LYS A 1 84 ? 6.776 2.093 7.204 1.00 95.81 84 LYS A N 1
ATOM 601 C CA . LYS A 1 84 ? 8.171 2.201 7.683 1.00 95.81 84 LYS A CA 1
ATOM 602 C C . LYS A 1 84 ? 9.115 1.061 7.298 1.00 95.81 84 LYS A C 1
ATOM 604 O O . LYS A 1 84 ? 10.321 1.268 7.313 1.00 95.81 84 LYS A O 1
ATOM 609 N N . ASN A 1 85 ? 8.595 -0.107 6.931 1.00 97.12 85 ASN A N 1
ATOM 610 C CA . ASN A 1 85 ? 9.388 -1.258 6.486 1.00 97.12 85 ASN A CA 1
ATOM 611 C C . ASN A 1 85 ? 9.208 -1.518 4.982 1.00 97.12 85 ASN A C 1
ATOM 613 O O . ASN A 1 85 ? 9.333 -2.653 4.527 1.00 97.12 85 ASN A O 1
ATOM 617 N N . TYR A 1 86 ? 8.844 -0.491 4.216 1.00 98.44 86 TYR A N 1
ATOM 618 C CA . TYR A 1 86 ? 8.570 -0.593 2.789 1.00 98.44 86 TYR A CA 1
ATOM 619 C C . TYR A 1 86 ? 9.849 -0.545 1.949 1.00 98.44 86 TYR A C 1
ATOM 621 O O . TYR A 1 86 ? 10.764 0.235 2.204 1.00 98.44 86 TYR A O 1
ATOM 629 N N . LYS A 1 87 ? 9.884 -1.365 0.899 1.00 98.50 87 LYS A N 1
ATOM 630 C CA . LYS A 1 87 ? 10.869 -1.289 -0.181 1.00 98.50 87 LYS A CA 1
ATOM 631 C C . LYS A 1 87 ? 10.112 -1.114 -1.484 1.00 98.50 87 LYS A C 1
ATOM 633 O O . LYS A 1 87 ? 9.334 -1.989 -1.862 1.00 98.50 87 LYS A O 1
ATOM 638 N N . GLY A 1 88 ? 10.348 -0.007 -2.172 1.00 97.81 88 GLY A N 1
ATOM 639 C CA . GLY A 1 88 ? 9.616 0.345 -3.377 1.00 97.81 88 GLY A CA 1
ATOM 640 C C . GLY A 1 88 ? 9.821 -0.606 -4.548 1.00 97.81 88 GLY A C 1
ATOM 641 O O . GLY A 1 88 ? 10.758 -1.414 -4.567 1.00 97.81 88 GLY A O 1
ATOM 642 N N . PRO A 1 89 ? 8.933 -0.516 -5.545 1.00 98.19 89 PRO A N 1
ATOM 643 C CA . PRO A 1 89 ? 9.042 -1.289 -6.764 1.00 98.19 89 PRO A CA 1
ATOM 644 C C . PRO A 1 89 ? 10.306 -0.875 -7.526 1.00 98.19 89 PRO A C 1
ATOM 646 O O . 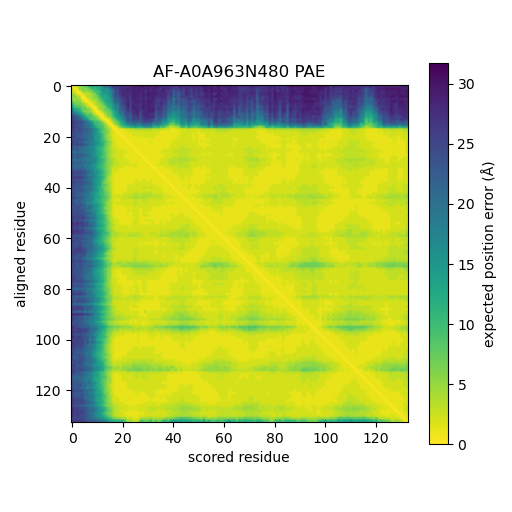PRO A 1 89 ? 10.532 0.303 -7.808 1.00 98.19 89 PRO A O 1
ATOM 649 N N . CYS A 1 90 ? 11.141 -1.849 -7.880 1.00 97.38 90 CYS A N 1
ATOM 650 C CA . CYS A 1 90 ? 12.355 -1.624 -8.667 1.00 97.38 90 CYS A CA 1
ATOM 651 C C . CYS A 1 90 ? 12.434 -2.611 -9.846 1.00 97.38 90 CYS A C 1
ATOM 653 O O . CYS A 1 90 ? 13.400 -3.372 -9.955 1.00 97.38 90 CYS A O 1
ATOM 655 N N . PRO A 1 91 ? 11.405 -2.662 -10.717 1.00 96.81 91 PRO A N 1
ATOM 656 C CA . PRO A 1 91 ? 11.357 -3.661 -11.770 1.00 96.81 91 PRO A CA 1
ATOM 657 C C . PRO A 1 91 ? 12.428 -3.365 -12.837 1.00 96.81 91 PRO A C 1
ATOM 659 O O . PRO A 1 91 ? 12.523 -2.229 -13.323 1.00 96.81 91 PRO A O 1
ATOM 662 N N . PRO A 1 92 ? 13.226 -4.365 -13.261 1.00 96.00 92 PRO A N 1
ATOM 663 C CA . PRO A 1 92 ? 14.281 -4.168 -14.260 1.00 96.00 92 PRO A CA 1
ATOM 664 C C . PRO A 1 92 ? 13.725 -3.736 -15.625 1.00 96.00 92 PRO A C 1
ATOM 666 O O . PRO A 1 92 ? 14.408 -3.084 -16.409 1.00 96.00 92 PRO A O 1
ATOM 669 N N . ASN A 1 93 ? 12.462 -4.056 -15.904 1.00 96.69 93 ASN A N 1
ATOM 670 C CA . ASN A 1 93 ? 11.742 -3.745 -17.136 1.00 96.69 93 ASN A CA 1
ATOM 671 C C . ASN A 1 93 ? 10.815 -2.514 -17.001 1.00 96.69 93 ASN A C 1
ATOM 673 O O . ASN A 1 93 ? 9.863 -2.395 -17.777 1.00 96.69 93 ASN A O 1
ATOM 677 N N . PHE A 1 94 ? 11.083 -1.600 -16.053 1.00 97.12 94 PHE A N 1
ATOM 678 C CA . PHE A 1 94 ? 10.256 -0.413 -15.766 1.00 97.12 94 PHE A CA 1
ATOM 679 C C . PHE A 1 94 ? 9.820 0.371 -17.016 1.00 97.12 94 PHE A C 1
ATOM 681 O O . PHE A 1 94 ? 8.666 0.778 -17.118 1.00 97.12 94 PHE A O 1
ATOM 688 N N . TYR A 1 95 ? 10.720 0.577 -17.983 1.00 96.56 95 TYR A N 1
ATOM 689 C CA . TYR A 1 95 ? 10.433 1.370 -19.188 1.00 96.56 95 TYR A CA 1
ATOM 690 C C . TYR A 1 95 ? 9.599 0.633 -20.250 1.00 96.56 95 TYR A C 1
ATOM 692 O O . TYR A 1 95 ? 9.156 1.257 -21.212 1.00 96.56 95 TYR A O 1
ATOM 700 N N . ASN A 1 96 ? 9.360 -0.670 -20.072 1.00 94.94 96 ASN A N 1
ATOM 701 C CA . ASN A 1 96 ? 8.610 -1.503 -21.006 1.00 94.94 96 ASN A CA 1
ATOM 702 C C . ASN A 1 96 ? 7.244 -1.874 -20.418 1.00 94.94 96 ASN A C 1
ATOM 704 O O . ASN A 1 96 ? 6.276 -1.135 -20.600 1.00 94.94 96 ASN A O 1
ATOM 708 N N . PHE A 1 97 ? 7.185 -3.012 -19.723 1.00 94.50 97 PHE A N 1
ATOM 709 C CA . PHE A 1 97 ? 5.960 -3.584 -19.163 1.00 94.50 97 PHE A CA 1
ATOM 710 C C . PHE A 1 97 ? 5.835 -3.336 -17.655 1.00 94.50 97 PHE A C 1
ATOM 712 O O . PHE A 1 97 ? 4.721 -3.267 -17.153 1.00 94.50 97 PHE A O 1
ATOM 719 N N . GLY A 1 98 ? 6.953 -3.132 -16.945 1.00 97.50 98 GLY A N 1
ATOM 720 C CA . GLY A 1 98 ? 6.945 -3.094 -15.483 1.00 97.50 98 GLY A CA 1
ATOM 721 C C . GLY A 1 98 ? 6.583 -4.443 -14.857 1.00 97.50 98 GLY A C 1
ATOM 722 O O . GLY A 1 98 ? 6.614 -5.469 -15.541 1.00 97.50 98 GLY A O 1
ATOM 723 N N . HIS A 1 99 ? 6.266 -4.413 -13.564 1.00 98.56 99 HIS A N 1
ATOM 724 C CA . HIS A 1 99 ? 5.700 -5.538 -12.811 1.00 98.56 99 HIS A CA 1
ATOM 725 C C . HIS A 1 99 ? 4.356 -5.128 -12.189 1.00 98.56 99 HIS A C 1
ATOM 727 O O . HIS A 1 99 ? 4.084 -3.933 -12.004 1.00 98.56 99 HIS A O 1
ATOM 733 N N . ASP A 1 100 ? 3.554 -6.119 -11.824 1.00 98.69 100 ASP A N 1
ATOM 734 C CA . ASP A 1 100 ? 2.322 -5.969 -11.065 1.00 98.69 100 ASP A CA 1
ATOM 735 C C . ASP A 1 100 ? 2.590 -6.015 -9.560 1.00 98.69 100 ASP A C 1
ATOM 737 O O . ASP A 1 100 ? 3.136 -6.976 -9.020 1.00 98.69 100 ASP A O 1
ATOM 741 N N . TYR A 1 101 ? 2.155 -4.968 -8.859 1.00 98.75 101 TYR A N 1
ATOM 742 C CA . TYR A 1 101 ? 2.308 -4.847 -7.413 1.00 98.75 101 TYR A CA 1
ATOM 743 C C . TYR A 1 101 ? 0.944 -4.848 -6.740 1.00 98.75 101 TYR A C 1
ATOM 745 O O . TYR A 1 101 ? 0.037 -4.112 -7.137 1.00 98.75 101 TYR A O 1
ATOM 753 N N . GLN A 1 102 ? 0.811 -5.664 -5.700 1.00 98.81 102 GLN A N 1
ATOM 754 C CA . GLN A 1 102 ? -0.381 -5.745 -4.874 1.00 98.81 102 GLN A CA 1
ATOM 755 C C . GLN A 1 102 ? -0.124 -5.132 -3.505 1.00 98.81 102 GLN A C 1
ATOM 757 O O . GLN A 1 102 ? 0.768 -5.581 -2.785 1.00 98.81 102 GLN A O 1
ATOM 762 N N . PHE A 1 103 ? -0.959 -4.171 -3.118 1.00 98.88 103 PHE A N 1
ATOM 763 C CA . PHE A 1 103 ? -1.114 -3.813 -1.714 1.00 98.88 103 PHE A CA 1
ATOM 764 C C . PHE A 1 103 ? -2.224 -4.660 -1.100 1.00 98.88 103 PHE A C 1
ATOM 766 O O . PHE A 1 103 ? -3.334 -4.713 -1.630 1.00 98.88 103 PHE A O 1
ATOM 773 N N . SER A 1 104 ? -1.923 -5.311 0.020 1.00 98.50 104 SER A N 1
ATOM 774 C CA . SER A 1 104 ? -2.892 -5.996 0.877 1.00 98.50 104 SER A CA 1
ATOM 775 C C . SER A 1 104 ? -2.999 -5.281 2.216 1.00 98.50 104 SER A C 1
ATOM 777 O O . SER A 1 104 ? -1.978 -4.863 2.767 1.00 98.50 104 SER A O 1
ATOM 779 N N . VAL A 1 105 ? -4.211 -5.196 2.750 1.00 98.50 105 VAL A N 1
ATOM 780 C CA . VAL A 1 105 ? -4.523 -4.549 4.022 1.00 98.50 105 VAL A CA 1
ATOM 781 C C . VAL A 1 105 ? -5.289 -5.521 4.910 1.00 98.50 105 VAL A C 1
ATOM 783 O O . VAL A 1 105 ? -6.252 -6.148 4.463 1.00 98.50 105 VAL A O 1
ATOM 786 N N . GLU A 1 106 ? -4.884 -5.610 6.170 1.00 98.25 106 GLU A N 1
ATOM 787 C CA . GLU A 1 106 ? -5.660 -6.217 7.248 1.00 98.25 106 GLU A CA 1
ATOM 788 C C . GLU A 1 106 ? -6.042 -5.135 8.264 1.00 98.25 106 GLU A C 1
ATOM 790 O O . GLU A 1 106 ? -5.197 -4.346 8.688 1.00 98.25 106 GLU A O 1
ATOM 795 N N . ALA A 1 107 ? -7.314 -5.099 8.651 1.00 98.19 107 ALA A N 1
ATOM 796 C CA . ALA A 1 107 ? -7.799 -4.285 9.758 1.00 98.19 107 ALA A CA 1
ATOM 797 C C . ALA A 1 107 ? -7.753 -5.117 11.042 1.00 98.19 107 ALA A C 1
ATOM 799 O O . ALA A 1 107 ? -8.394 -6.166 11.114 1.00 98.19 107 ALA A O 1
ATOM 800 N N . ILE A 1 108 ? -6.982 -4.666 12.027 1.00 98.06 108 ILE A N 1
ATOM 801 C CA . ILE A 1 108 ? -6.692 -5.382 13.269 1.00 98.06 108 ILE A CA 1
ATOM 802 C C . ILE A 1 108 ? -7.390 -4.683 14.438 1.00 98.06 108 ILE A C 1
ATOM 804 O O . ILE A 1 108 ? -7.355 -3.453 14.553 1.00 98.06 108 ILE A O 1
ATOM 808 N N . ALA A 1 109 ? -8.031 -5.466 15.303 1.00 97.31 109 ALA A N 1
ATOM 809 C CA . ALA A 1 109 ? -8.666 -4.973 16.520 1.00 97.31 109 ALA A CA 1
ATOM 810 C C . ALA A 1 109 ? -7.632 -4.547 17.581 1.00 97.31 109 ALA A C 1
ATOM 812 O O . ALA A 1 109 ? -6.436 -4.818 17.471 1.00 97.31 109 ALA A O 1
ATOM 813 N N . ALA A 1 110 ? -8.104 -3.919 18.660 1.00 97.06 110 ALA A N 1
ATOM 814 C CA . ALA A 1 110 ? -7.255 -3.444 19.759 1.00 97.06 110 ALA A CA 1
ATOM 815 C C . ALA A 1 110 ? -6.485 -4.551 20.509 1.00 97.06 110 ALA A C 1
ATOM 817 O O . ALA A 1 110 ? -5.502 -4.258 21.185 1.00 97.06 110 ALA A O 1
ATOM 818 N N . ASP A 1 111 ? -6.901 -5.816 20.386 1.00 96.00 111 ASP A N 1
ATOM 819 C CA . ASP A 1 111 ? -6.180 -6.963 20.953 1.00 96.00 111 ASP A CA 1
ATOM 820 C C . ASP A 1 111 ? -4.887 -7.321 20.188 1.00 96.00 111 ASP A C 1
ATOM 822 O O . ASP A 1 111 ? -4.127 -8.182 20.632 1.00 96.00 111 ASP A O 1
ATOM 826 N N . GLY A 1 112 ? -4.641 -6.677 19.041 1.00 93.88 112 GLY A N 1
ATOM 827 C CA . GLY A 1 112 ? -3.446 -6.853 18.219 1.00 93.88 112 GLY A CA 1
ATOM 828 C C . GLY A 1 112 ? -3.388 -8.156 17.416 1.00 93.88 112 GLY A C 1
ATOM 829 O O . GLY A 1 112 ? -2.363 -8.430 16.794 1.00 93.88 112 GLY A O 1
ATOM 830 N N . SER A 1 113 ? -4.444 -8.975 17.411 1.00 93.50 113 SER A N 1
ATOM 831 C CA . SER A 1 113 ? -4.436 -10.284 16.734 1.00 93.50 113 SER A CA 1
ATOM 832 C C . SER A 1 113 ? -5.713 -10.607 15.961 1.00 93.50 113 SER A C 1
ATOM 834 O O . SER A 1 113 ? -5.661 -11.338 14.969 1.00 93.50 113 SER A O 1
ATOM 836 N N . THR A 1 114 ? -6.851 -10.041 16.356 1.00 96.38 114 THR A N 1
ATOM 837 C CA . THR A 1 114 ? -8.123 -10.253 15.672 1.00 96.38 114 THR A CA 1
ATOM 838 C C . THR A 1 114 ? -8.166 -9.449 14.379 1.00 96.38 114 THR A C 1
ATOM 840 O O . THR A 1 114 ? -8.124 -8.220 14.388 1.00 96.38 114 THR A O 1
ATOM 843 N N . VAL A 1 115 ? -8.299 -10.152 13.252 1.00 97.12 115 VAL A N 1
ATOM 844 C CA . VAL A 1 115 ? -8.478 -9.541 11.930 1.00 97.12 115 VAL A CA 1
ATOM 845 C C . VAL A 1 115 ? -9.964 -9.327 11.663 1.00 97.12 115 VAL A C 1
ATOM 847 O O . VAL A 1 115 ? -10.712 -10.285 11.473 1.00 97.12 115 VAL A O 1
ATOM 850 N N . LEU A 1 116 ? -10.377 -8.063 11.615 1.00 96.31 116 LEU A N 1
ATOM 851 C CA . LEU A 1 116 ? -11.764 -7.641 11.415 1.00 96.31 116 LEU A CA 1
ATOM 852 C C . LEU A 1 116 ? -12.158 -7.617 9.935 1.00 96.31 116 LEU A C 1
ATOM 854 O O . LEU A 1 116 ? -13.295 -7.922 9.582 1.00 96.31 116 LEU A O 1
ATOM 858 N N . ALA A 1 117 ? -11.221 -7.254 9.059 1.00 96.75 117 ALA A N 1
ATOM 859 C CA . ALA A 1 117 ? -11.451 -7.158 7.623 1.00 96.75 117 ALA A CA 1
ATOM 860 C C . ALA A 1 117 ? -10.147 -7.296 6.836 1.00 96.75 117 ALA A C 1
ATOM 862 O O . ALA A 1 117 ? -9.050 -7.094 7.364 1.00 96.75 117 ALA A O 1
ATOM 863 N N . ARG A 1 118 ? -10.281 -7.633 5.551 1.00 97.88 118 ARG A N 1
ATOM 864 C CA . ARG A 1 118 ? -9.171 -7.712 4.600 1.00 97.88 118 ARG A CA 1
ATOM 865 C C . ARG A 1 118 ? -9.543 -7.051 3.287 1.00 97.88 118 ARG A C 1
ATOM 867 O O . ARG A 1 118 ? -10.706 -7.054 2.893 1.00 97.88 118 ARG A O 1
ATOM 874 N N . GLY A 1 119 ? -8.536 -6.552 2.590 1.00 97.00 119 GLY A N 1
ATOM 875 C CA . GLY A 1 119 ? -8.659 -6.083 1.220 1.00 97.00 119 GLY A CA 1
ATOM 876 C C . GLY A 1 119 ? -7.330 -6.147 0.505 1.00 97.00 119 GLY A C 1
ATOM 877 O O . GLY A 1 119 ? -6.271 -6.193 1.129 1.00 97.00 119 GLY A O 1
ATOM 878 N N . ASN A 1 120 ? -7.376 -6.168 -0.815 1.00 98.06 120 ASN A N 1
ATOM 879 C CA . ASN A 1 120 ? -6.192 -5.997 -1.632 1.00 98.06 120 ASN A CA 1
ATOM 880 C C . ASN A 1 120 ? -6.574 -5.386 -2.974 1.00 98.06 120 ASN A C 1
ATOM 882 O O . ASN A 1 120 ? -7.731 -5.441 -3.395 1.00 98.06 120 ASN A O 1
ATOM 886 N N . ARG A 1 121 ? -5.584 -4.811 -3.645 1.00 98.44 121 ARG A N 1
ATOM 887 C CA . ARG A 1 121 ? -5.696 -4.415 -5.043 1.00 98.44 121 ARG A CA 1
ATOM 888 C C . ARG A 1 121 ? -4.326 -4.480 -5.688 1.00 98.44 121 ARG A C 1
ATOM 890 O O . ARG A 1 121 ? -3.320 -4.233 -5.028 1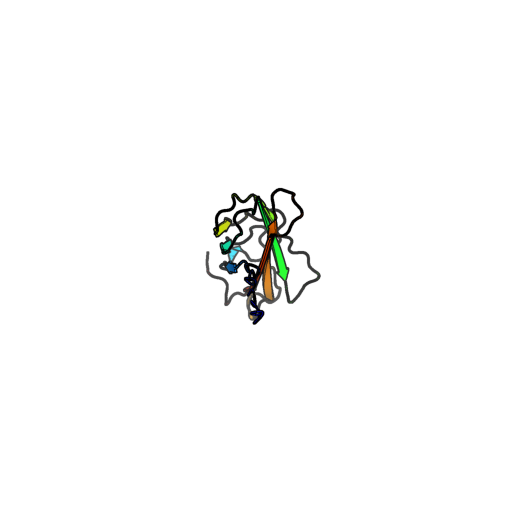.00 98.44 121 ARG A O 1
ATOM 897 N N . THR A 1 122 ? -4.316 -4.802 -6.975 1.00 98.75 122 THR A N 1
ATOM 898 C CA . THR A 1 122 ? -3.117 -4.879 -7.810 1.00 98.75 122 THR A CA 1
ATOM 899 C C . THR A 1 122 ? -3.111 -3.737 -8.824 1.00 98.75 122 THR A C 1
ATOM 901 O O . THR A 1 122 ? -4.145 -3.447 -9.429 1.00 98.75 122 THR A O 1
ATOM 904 N N . GLN A 1 123 ? -1.957 -3.101 -9.024 1.00 98.62 123 GLN A N 1
ATOM 905 C CA . GLN A 1 123 ? -1.712 -2.192 -10.146 1.00 98.62 123 GLN A CA 1
ATOM 906 C C . GLN A 1 123 ? -0.302 -2.396 -10.707 1.00 98.62 123 GLN A C 1
ATOM 908 O O . GLN A 1 123 ? 0.658 -2.593 -9.958 1.00 98.62 123 GLN A O 1
ATOM 913 N N . THR A 1 124 ? -0.162 -2.249 -12.020 1.00 98.62 124 THR A N 1
ATOM 914 C CA . THR A 1 124 ? 1.133 -2.281 -12.704 1.00 98.62 124 THR A CA 1
ATOM 915 C C . THR A 1 124 ? 1.956 -1.029 -12.402 1.00 98.62 124 THR A C 1
ATOM 917 O O . THR A 1 124 ? 1.468 0.096 -12.569 1.00 98.62 124 THR A O 1
ATOM 920 N N . PHE A 1 125 ? 3.234 -1.198 -12.056 1.00 98.56 125 PHE A N 1
ATOM 921 C CA . PHE A 1 125 ? 4.206 -0.107 -11.970 1.00 98.56 125 PHE A CA 1
ATOM 922 C C . PHE A 1 125 ? 5.168 -0.124 -13.161 1.00 98.56 125 PHE A C 1
ATOM 924 O O . PHE A 1 125 ? 6.073 -0.954 -13.252 1.00 98.56 125 PHE A O 1
ATOM 931 N N . SER A 1 126 ? 4.986 0.829 -14.074 1.00 98.25 126 SER A N 1
ATOM 932 C CA . SER A 1 126 ? 5.811 1.014 -15.270 1.00 98.25 126 SER A CA 1
ATOM 933 C C . SER A 1 126 ? 5.907 2.495 -15.635 1.00 98.25 126 SER A C 1
ATOM 935 O O . SER A 1 126 ? 5.118 3.314 -15.164 1.00 98.25 126 SER A O 1
ATOM 937 N N . ALA A 1 127 ? 6.795 2.841 -16.566 1.00 97.06 127 ALA A N 1
ATOM 938 C CA . ALA A 1 127 ? 6.871 4.189 -17.132 1.00 97.06 127 ALA A CA 1
ATOM 939 C C . ALA A 1 127 ? 5.579 4.633 -17.852 1.00 97.06 127 ALA A C 1
ATOM 941 O O . ALA A 1 127 ? 5.409 5.819 -18.115 1.00 97.06 127 ALA A O 1
ATOM 942 N N . ARG A 1 128 ? 4.679 3.698 -18.196 1.00 96.31 128 ARG A N 1
ATOM 943 C CA . ARG A 1 128 ? 3.392 3.992 -18.849 1.00 96.31 128 ARG A CA 1
ATOM 944 C C . ARG A 1 128 ? 2.280 4.306 -17.851 1.00 96.31 128 ARG A C 1
ATOM 946 O O . ARG A 1 128 ? 1.337 5.006 -18.206 1.00 96.31 128 ARG A O 1
ATOM 953 N N . THR A 1 129 ? 2.364 3.752 -16.643 1.00 96.62 129 THR A N 1
ATOM 954 C CA . THR A 1 129 ? 1.323 3.864 -15.611 1.00 96.62 129 THR A CA 1
ATOM 955 C C . THR A 1 129 ? 1.684 4.873 -14.527 1.00 96.62 129 THR A C 1
ATOM 957 O O . THR A 1 129 ? 0.786 5.521 -13.992 1.00 96.62 129 THR A O 1
ATOM 960 N N . ALA A 1 130 ? 2.975 5.052 -14.236 1.00 97.50 130 ALA A N 1
ATOM 961 C CA . ALA A 1 130 ? 3.449 6.035 -13.274 1.00 97.50 130 ALA A CA 1
ATOM 962 C C . ALA A 1 130 ? 3.258 7.470 -13.791 1.00 97.50 130 ALA A C 1
ATOM 964 O O . ALA A 1 130 ? 3.613 7.798 -14.928 1.00 97.50 130 ALA A O 1
ATOM 965 N N . LYS A 1 131 ? 2.714 8.342 -12.942 1.00 97.69 131 LYS A N 1
ATOM 966 C CA . LYS A 1 131 ? 2.623 9.780 -13.185 1.00 97.69 131 LYS A CA 1
ATOM 967 C C . LYS A 1 131 ? 3.962 10.457 -12.945 1.00 97.69 131 LYS A C 1
ATOM 969 O O . LYS A 1 131 ? 4.804 9.961 -12.202 1.00 97.69 131 LYS A O 1
ATOM 974 N N . LYS A 1 132 ? 4.140 11.616 -13.573 1.00 93.25 132 LYS A N 1
ATOM 975 C CA . LYS A 1 132 ? 5.194 12.547 -13.166 1.00 93.25 132 LYS A CA 1
ATOM 976 C C . LYS A 1 132 ? 4.859 13.094 -11.776 1.00 93.25 132 LYS A C 1
ATOM 978 O O . LYS A 1 132 ? 3.681 13.137 -11.425 1.00 93.25 132 LYS A O 1
ATOM 983 N N . ASP A 1 133 ? 5.899 13.457 -11.041 1.00 87.69 133 ASP A N 1
ATOM 984 C CA . ASP A 1 133 ? 5.799 13.974 -9.674 1.00 87.69 133 ASP A CA 1
ATOM 985 C C . ASP A 1 133 ? 5.054 15.315 -9.597 1.00 87.69 133 ASP A C 1
ATOM 987 O O . ASP A 1 133 ? 5.117 16.090 -10.586 1.00 87.69 133 ASP A O 1
#

Mean predicted aligned error: 6.29 Å

Nearest PDB structures (foldseek):
  5uj6-assembly1_A  TM=4.452E-01  e=1.822E-02  Bacteroides uniformis str. 3978 T3 ii
  5uj6-assembly1_B  TM=4.716E-01  e=2.902E-02  Bacteroides uniformis str. 3978 T3 ii
  6nzg-assembly1_B  TM=4.221E-01  e=5.194E-02  Bacteroides uniformis
  6ed1-assembly2_C  TM=5.348E-01  e=3.984E-01  Phocaeicola dorei
  4rrp-assembly1_M  TM=5.224E-01  e=4.475E-01  Saccharomyces cerevisiae AWRI796

Solvent-accessible surface area (backbone atoms only — not comparable to full-atom values): 7318 Å² total; per-residue (Å²): 140,84,86,77,85,80,83,80,81,73,82,77,77,71,76,48,58,28,46,57,48,72,66,55,37,56,73,34,59,62,20,59,44,32,63,40,37,41,36,34,56,42,55,63,68,23,35,27,38,40,38,36,42,41,34,73,83,45,68,86,53,85,25,39,20,30,73,42,83,42,90,20,55,49,57,49,77,42,53,64,46,61,27,80,55,29,47,36,62,67,51,94,47,26,84,71,75,30,40,43,34,30,45,37,39,36,31,22,26,80,84,74,72,51,71,76,33,45,26,58,41,73,50,62,51,19,66,86,62,32,36,80,123